Protein AF-A0A538KF46-F1 (afdb_monomer_lite)

Foldseek 3Di:
DPAFDPLLVLLVQLVVLLVQLLVLLVVEDVSLVSNQVSLLSNLVSLVVSCVPPVVPDDDDDLLSLLSPVLCQQCVVPSVQQWDADPPANSRIAGAAPVSTHDHDDPPPDSPSNNVSNNPPGHRHHPSVSSVVVSVVSVVVDPPVSD

Secondary structure (DSSP, 8-state):
--PPPHHHHHHHHHHHHHHHHHHHHHT-GGGHHHHHHHHHHHHHHHHHHIIIIIHHHSPPPHHHHHHHHHHHHHTT-GGGTEEE-TTSGGGEEEPPGGGSPPPPBTB---HHHHHHIIIIITTSBHHHHHHHHHHHHHHTS-GGG-

Structure (mmCIF, N/CA/C/O backbone):
data_AF-A0A538KF46-F1
#
_entry.id   AF-A0A538KF46-F1
#
loop_
_atom_site.group_PDB
_atom_site.id
_atom_site.type_symbol
_atom_site.label_atom_id
_atom_site.label_alt_id
_atom_site.label_comp_id
_atom_site.label_asym_id
_atom_site.label_entity_id
_atom_site.label_seq_id
_atom_site.pdbx_PDB_ins_code
_atom_site.Cartn_x
_atom_site.Cartn_y
_atom_site.Cartn_z
_atom_site.occupancy
_atom_site.B_iso_or_equiv
_atom_site.auth_seq_id
_atom_site.auth_comp_id
_atom_site.auth_asym_id
_atom_site.auth_atom_id
_atom_site.pdbx_PDB_model_num
ATOM 1 N N . MET A 1 1 ? 16.420 23.025 -19.962 1.00 40.59 1 MET A N 1
ATOM 2 C CA . MET A 1 1 ? 15.465 22.696 -18.890 1.00 40.59 1 MET A CA 1
ATOM 3 C C . MET A 1 1 ? 15.017 21.277 -19.176 1.00 40.59 1 MET A C 1
ATOM 5 O O . MET A 1 1 ? 14.237 21.082 -20.098 1.00 40.59 1 MET A O 1
ATOM 9 N N . PHE A 1 2 ? 15.644 20.287 -18.541 1.00 46.22 2 PHE A N 1
ATOM 10 C CA . PHE A 1 2 ? 15.145 18.916 -18.619 1.00 46.22 2 PHE A CA 1
ATOM 11 C C . PHE A 1 2 ? 13.902 18.897 -17.727 1.00 46.22 2 PHE A C 1
ATOM 13 O O . PHE A 1 2 ? 14.005 19.184 -16.539 1.00 46.22 2 PHE A O 1
ATOM 20 N N . GLY A 1 3 ? 12.723 18.793 -18.343 1.00 55.66 3 GLY A N 1
ATOM 21 C CA . GLY A 1 3 ? 11.462 18.701 -17.612 1.00 55.66 3 GLY A CA 1
ATOM 22 C C . GLY A 1 3 ? 11.363 17.357 -16.899 1.00 55.66 3 GLY A C 1
ATOM 23 O O . GLY A 1 3 ? 12.068 16.421 -17.271 1.00 55.66 3 GLY A O 1
ATOM 24 N N . ALA A 1 4 ? 10.485 17.277 -15.902 1.00 63.56 4 ALA A N 1
ATOM 25 C CA . ALA A 1 4 ? 10.230 16.044 -15.172 1.00 63.56 4 ALA A CA 1
ATOM 26 C C . ALA A 1 4 ? 9.951 14.872 -16.133 1.00 63.56 4 ALA A C 1
ATOM 28 O O . ALA A 1 4 ? 9.232 15.012 -17.130 1.00 63.56 4 ALA A O 1
ATOM 29 N N . THR A 1 5 ? 10.585 13.737 -15.857 1.00 73.44 5 THR A N 1
ATOM 30 C CA . THR A 1 5 ? 10.445 12.508 -16.635 1.00 73.44 5 THR A CA 1
ATOM 31 C C . THR A 1 5 ? 9.118 11.797 -16.328 1.00 73.44 5 THR A C 1
ATOM 33 O O . THR A 1 5 ? 8.550 11.968 -15.250 1.00 73.44 5 THR A O 1
ATOM 36 N N . PRO A 1 6 ? 8.609 10.930 -17.227 1.00 76.94 6 PRO A N 1
ATOM 37 C CA . PRO A 1 6 ? 7.429 10.118 -16.924 1.00 76.94 6 PRO A CA 1
ATOM 38 C C . PRO A 1 6 ? 7.558 9.304 -15.626 1.00 76.94 6 PRO A C 1
ATOM 40 O O . PRO A 1 6 ? 6.557 9.067 -14.961 1.00 76.94 6 PRO A O 1
ATOM 43 N N . GLY A 1 7 ? 8.778 8.907 -15.241 1.00 79.56 7 GLY A N 1
ATOM 44 C CA . GLY A 1 7 ? 9.038 8.224 -13.973 1.00 79.56 7 GLY A CA 1
ATOM 45 C C . GLY A 1 7 ? 8.834 9.112 -12.754 1.00 79.56 7 GLY A C 1
ATOM 46 O O . GLY A 1 7 ? 8.152 8.700 -11.817 1.00 79.56 7 GLY A O 1
ATOM 47 N N . SER A 1 8 ? 9.362 10.341 -12.772 1.00 83.56 8 SER A N 1
ATOM 48 C CA . SER A 1 8 ? 9.168 11.263 -11.652 1.00 83.56 8 SER A CA 1
ATOM 49 C C . SER A 1 8 ? 7.699 11.626 -11.464 1.00 83.56 8 SER A C 1
ATOM 51 O O . SER A 1 8 ? 7.242 11.653 -10.328 1.00 83.56 8 SER A O 1
ATOM 53 N N . TRP A 1 9 ? 6.908 11.761 -12.534 1.00 87.62 9 TRP A N 1
ATOM 54 C CA . TRP A 1 9 ? 5.452 11.965 -12.418 1.00 87.62 9 TRP A CA 1
ATOM 55 C C . TRP A 1 9 ? 4.734 10.820 -11.691 1.00 87.62 9 TRP A C 1
ATOM 57 O O . TRP A 1 9 ? 3.823 11.065 -10.902 1.00 87.62 9 TRP A O 1
ATOM 67 N N . LEU A 1 10 ? 5.142 9.571 -11.931 1.00 89.12 10 LEU A N 1
ATOM 68 C CA . LEU A 1 10 ? 4.572 8.412 -11.239 1.00 89.12 10 LEU A CA 1
ATOM 69 C C . LEU A 1 10 ? 4.990 8.368 -9.761 1.00 8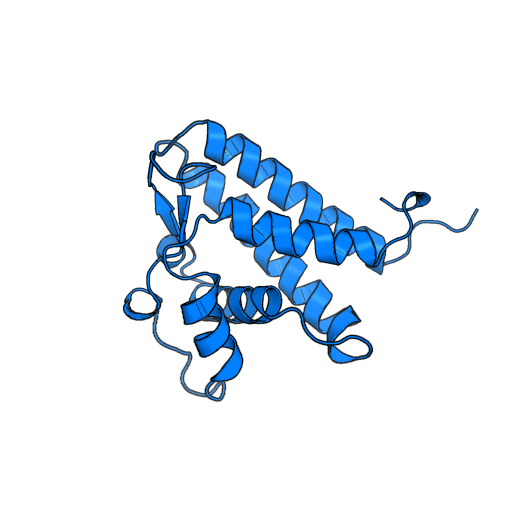9.12 10 LEU A C 1
ATOM 71 O O . LEU A 1 10 ? 4.167 8.044 -8.904 1.00 89.12 10 LEU A O 1
ATOM 75 N N . VAL A 1 11 ? 6.244 8.723 -9.453 1.00 90.69 11 VAL A N 1
ATOM 76 C CA . VAL A 1 11 ? 6.725 8.843 -8.065 1.00 90.69 11 VAL A CA 1
ATOM 77 C C . VAL A 1 11 ? 5.978 9.947 -7.320 1.00 90.69 11 VAL A C 1
ATOM 79 O O . VAL A 1 11 ? 5.541 9.716 -6.194 1.00 90.69 11 VAL A O 1
ATOM 82 N N . HIS A 1 12 ? 5.748 11.096 -7.959 1.00 92.25 12 HIS A N 1
ATOM 83 C CA . HIS A 1 12 ? 4.901 12.171 -7.432 1.00 92.25 12 HIS A CA 1
ATOM 84 C C . HIS A 1 12 ? 3.495 11.680 -7.095 1.00 92.25 12 HIS A C 1
ATOM 86 O O . HIS A 1 12 ? 3.033 11.876 -5.975 1.00 92.25 12 HIS A O 1
ATOM 92 N N . GLY A 1 13 ? 2.850 10.956 -8.015 1.00 94.62 13 GLY A N 1
ATOM 93 C CA . GLY A 1 13 ? 1.526 10.379 -7.767 1.00 94.62 13 GLY A CA 1
ATOM 94 C C . GLY A 1 13 ? 1.497 9.460 -6.540 1.00 94.62 13 GLY A C 1
ATOM 95 O O . GLY A 1 13 ? 0.577 9.546 -5.722 1.00 94.62 13 GLY A O 1
ATOM 96 N N . TYR A 1 14 ? 2.522 8.615 -6.368 1.00 95.38 14 TYR A N 1
ATOM 97 C CA . TYR A 1 14 ? 2.655 7.776 -5.175 1.00 95.38 14 TYR A CA 1
ATOM 98 C C . TYR A 1 14 ? 2.806 8.616 -3.901 1.00 95.38 14 TYR A C 1
ATOM 100 O O . TYR A 1 14 ? 2.069 8.406 -2.940 1.00 95.38 14 TYR A O 1
ATOM 108 N N . VAL A 1 15 ? 3.728 9.581 -3.903 1.00 95.69 15 VAL A N 1
ATOM 109 C CA . VAL A 1 15 ? 4.002 10.476 -2.770 1.00 95.69 15 VAL A CA 1
ATOM 110 C C . VAL A 1 15 ? 2.741 11.225 -2.332 1.00 95.69 15 VAL A C 1
ATOM 112 O O . VAL A 1 15 ? 2.392 11.203 -1.154 1.00 95.69 15 VAL A O 1
ATOM 115 N N . GLU A 1 16 ? 2.016 11.841 -3.267 1.00 97.06 16 GLU A N 1
ATOM 116 C CA . GLU A 1 16 ? 0.786 12.583 -2.968 1.00 97.06 16 GLU A CA 1
ATOM 117 C C . GLU A 1 16 ? -0.330 11.678 -2.427 1.00 97.06 16 GLU A C 1
ATOM 119 O O . GLU A 1 16 ? -1.163 12.104 -1.623 1.00 97.06 16 GLU A O 1
ATOM 124 N N . ALA A 1 17 ? -0.381 10.419 -2.868 1.00 97.56 17 ALA A N 1
ATOM 125 C CA . ALA A 1 17 ? -1.313 9.440 -2.322 1.00 97.56 17 ALA A CA 1
ATOM 126 C C . ALA A 1 17 ? -0.938 9.036 -0.884 1.00 97.56 17 ALA A C 1
ATOM 128 O O . ALA A 1 17 ? -1.823 8.948 -0.032 1.00 97.56 17 ALA A O 1
ATOM 129 N N . VAL A 1 18 ? 0.354 8.848 -0.586 1.00 97.06 18 VAL A N 1
ATOM 130 C CA . VAL A 1 18 ? 0.832 8.557 0.778 1.00 97.06 18 VAL A CA 1
ATOM 131 C C . VAL A 1 18 ? 0.588 9.736 1.721 1.00 97.06 18 VAL A C 1
ATOM 133 O O . VAL A 1 18 ? 0.136 9.514 2.844 1.00 97.06 18 VAL A O 1
ATOM 136 N N . GLU A 1 19 ? 0.803 10.975 1.273 1.00 96.62 19 GLU A N 1
ATOM 137 C CA . GLU A 1 19 ? 0.503 12.168 2.074 1.00 96.62 19 GLU A CA 1
ATOM 138 C C . GLU A 1 19 ? -0.985 12.234 2.432 1.00 96.62 19 GLU A C 1
ATOM 140 O O . GLU A 1 19 ? -1.339 12.289 3.609 1.00 96.62 19 GLU A O 1
ATOM 145 N N . ARG A 1 20 ? -1.874 12.102 1.437 1.00 95.81 20 ARG A N 1
ATOM 146 C CA . ARG A 1 20 ? -3.322 12.065 1.689 1.00 95.81 20 ARG A CA 1
ATOM 147 C C . ARG A 1 20 ? -3.710 10.924 2.625 1.00 95.81 20 ARG A C 1
ATOM 149 O O . ARG A 1 20 ? -4.566 11.110 3.484 1.00 95.81 20 ARG A O 1
ATOM 156 N N . PHE A 1 21 ? -3.083 9.751 2.503 1.00 95.06 21 PHE A N 1
ATOM 157 C CA . PHE A 1 21 ? -3.315 8.656 3.447 1.00 95.06 21 PHE A CA 1
ATOM 158 C C . PHE A 1 21 ? -2.919 9.062 4.869 1.00 95.06 21 PHE A C 1
ATOM 160 O O . PHE A 1 21 ? -3.712 8.874 5.789 1.00 95.06 21 PHE A O 1
ATOM 167 N N . ARG A 1 22 ? -1.725 9.641 5.054 1.00 94.62 22 ARG A N 1
ATOM 168 C CA . ARG A 1 22 ? -1.213 10.093 6.356 1.00 94.62 22 ARG A CA 1
ATOM 169 C C . ARG A 1 22 ? -2.150 11.111 7.004 1.00 94.62 22 ARG A C 1
ATOM 171 O O . ARG A 1 22 ? -2.485 10.961 8.179 1.00 94.62 22 ARG A O 1
ATOM 178 N N . GLU A 1 23 ? -2.599 12.103 6.242 1.00 93.50 23 GLU A N 1
ATOM 179 C CA . GLU A 1 23 ? -3.530 13.133 6.707 1.00 93.50 23 GLU A CA 1
ATOM 180 C C . GLU A 1 23 ? -4.859 12.527 7.173 1.00 93.50 23 GLU A C 1
ATOM 182 O O . GLU A 1 23 ? -5.301 12.795 8.290 1.00 93.50 23 GLU A O 1
ATOM 187 N N . GLN A 1 24 ? -5.476 11.661 6.360 1.00 92.06 24 GLN A N 1
ATOM 188 C CA . GLN A 1 24 ? -6.757 11.034 6.710 1.00 92.06 24 GLN A CA 1
ATOM 189 C C . GLN A 1 24 ? -6.619 10.048 7.873 1.00 92.06 24 GLN A C 1
ATOM 191 O O . GLN A 1 24 ? -7.491 9.969 8.741 1.00 92.06 24 GLN A O 1
ATOM 196 N N . ALA A 1 25 ? -5.506 9.320 7.934 1.00 89.75 25 ALA A N 1
ATOM 197 C CA . ALA A 1 25 ? -5.196 8.397 9.014 1.00 89.75 25 ALA A CA 1
ATOM 198 C C . ALA A 1 25 ? -5.034 9.108 10.369 1.00 89.75 25 ALA A C 1
ATOM 200 O O . ALA A 1 25 ? -5.447 8.572 11.399 1.00 89.75 25 ALA A O 1
ATOM 201 N N . ALA A 1 26 ? -4.492 10.331 10.375 1.00 87.75 26 ALA A N 1
ATOM 202 C CA . ALA A 1 26 ? -4.339 11.142 11.581 1.00 87.75 26 ALA A CA 1
ATOM 203 C C . ALA A 1 26 ? -5.681 11.595 12.191 1.00 87.75 26 ALA A C 1
ATOM 205 O O . ALA A 1 26 ? -5.732 11.912 13.379 1.00 87.75 26 ALA A O 1
ATOM 206 N N . LEU A 1 27 ? -6.770 11.588 11.413 1.00 84.94 27 LEU A N 1
ATOM 207 C CA . LEU A 1 27 ? -8.117 11.929 11.887 1.00 84.94 27 LEU A CA 1
ATOM 208 C C . LEU A 1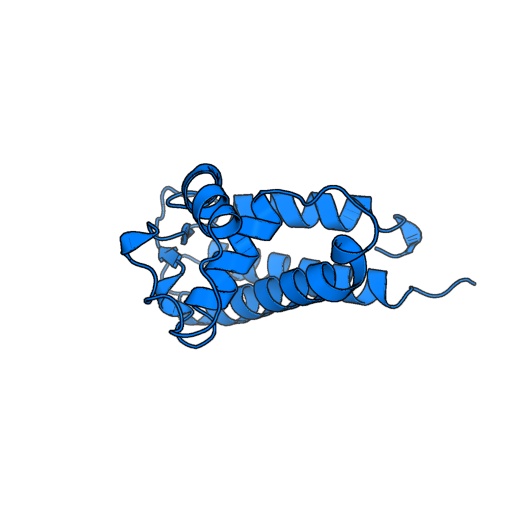 27 ? -8.791 10.793 12.686 1.00 84.94 27 LEU A C 1
ATOM 210 O O . LEU A 1 27 ? -9.824 11.023 13.312 1.00 84.94 27 LEU A O 1
ATOM 214 N N . GLY A 1 28 ? -8.197 9.593 12.722 1.00 72.75 28 GLY A N 1
ATOM 215 C CA . GLY A 1 28 ? -8.664 8.457 13.527 1.00 72.75 28 GLY A CA 1
ATOM 216 C C . GLY A 1 28 ? -9.634 7.508 12.809 1.00 72.75 28 GLY A C 1
ATOM 217 O O . GLY A 1 28 ? -9.972 7.691 11.648 1.00 72.75 28 GLY A O 1
ATOM 218 N N . ALA A 1 29 ? -10.080 6.454 13.504 1.00 65.31 29 ALA A N 1
ATOM 219 C CA . ALA A 1 29 ? -10.806 5.316 12.913 1.00 65.31 29 ALA A CA 1
ATOM 220 C C . ALA A 1 29 ? -12.138 5.672 12.216 1.00 65.31 29 ALA A C 1
ATOM 222 O O . ALA A 1 29 ? -12.575 4.943 11.323 1.00 65.31 29 ALA A O 1
ATOM 223 N N . ASP A 1 30 ? -12.757 6.799 12.575 1.00 68.81 30 ASP A N 1
ATOM 224 C CA . ASP A 1 30 ? -13.981 7.294 11.933 1.00 68.81 30 ASP A CA 1
ATOM 225 C C . ASP A 1 30 ? -13.747 7.739 10.474 1.00 68.81 30 ASP A C 1
ATOM 227 O O . ASP A 1 30 ? -14.699 7.868 9.702 1.00 68.81 30 ASP A O 1
ATOM 231 N N . SER A 1 31 ? -12.484 7.899 10.055 1.00 68.81 31 SER A N 1
ATOM 232 C CA . SER A 1 31 ? -12.092 8.232 8.683 1.00 68.81 31 SER A CA 1
ATOM 233 C C . SER A 1 31 ? -11.917 7.010 7.774 1.00 68.81 31 SER A C 1
ATOM 235 O O . SER A 1 31 ? -11.377 7.147 6.680 1.00 68.81 31 SER A O 1
ATOM 237 N N . ALA A 1 32 ? -12.396 5.816 8.163 1.00 75.31 32 ALA A N 1
ATOM 238 C CA . ALA A 1 32 ? -12.247 4.583 7.376 1.00 75.31 32 ALA A CA 1
ATOM 239 C C . ALA A 1 32 ? -12.561 4.779 5.881 1.00 75.31 32 ALA A C 1
ATOM 241 O O . ALA A 1 32 ? -11.807 4.351 5.015 1.00 75.31 32 ALA A O 1
ATOM 242 N N . ARG A 1 33 ? -13.651 5.490 5.569 1.00 83.62 33 ARG A N 1
ATOM 243 C CA . ARG A 1 33 ? -14.048 5.824 4.194 1.00 83.62 33 ARG A CA 1
ATOM 244 C C . ARG A 1 33 ? -13.019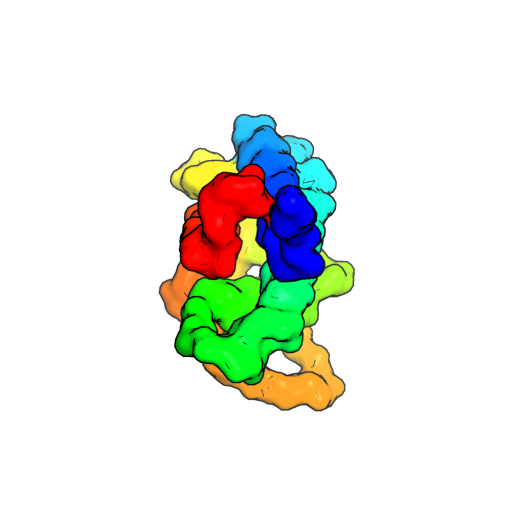 6.683 3.453 1.00 83.62 33 ARG A C 1
ATOM 246 O O . ARG A 1 33 ? -12.863 6.511 2.250 1.00 83.62 33 ARG A O 1
ATOM 253 N N . GLU A 1 34 ? -12.350 7.581 4.157 1.00 88.88 34 GLU A N 1
ATOM 254 C CA . GLU A 1 34 ? -11.430 8.573 3.602 1.00 88.88 34 GLU A CA 1
ATOM 255 C C . GLU A 1 34 ? -9.992 8.044 3.484 1.00 88.88 34 GLU A C 1
ATOM 257 O O . GLU A 1 34 ? -9.233 8.544 2.660 1.00 88.88 34 GLU A O 1
ATOM 262 N N . VAL A 1 35 ? -9.613 6.989 4.221 1.00 90.94 35 VAL A N 1
ATOM 263 C CA . VAL A 1 35 ? -8.284 6.353 4.084 1.00 90.94 35 VAL A CA 1
ATOM 264 C C . VAL A 1 35 ? -8.193 5.356 2.927 1.00 90.94 35 VAL A C 1
ATOM 266 O O . VAL A 1 35 ? -7.103 5.115 2.407 1.00 90.94 35 VAL A O 1
ATOM 269 N N . TYR A 1 36 ? -9.315 4.779 2.480 1.00 91.31 36 TYR A N 1
ATOM 270 C CA . TYR A 1 36 ? -9.298 3.799 1.387 1.00 91.31 36 TYR A CA 1
ATOM 271 C C . TYR A 1 36 ? -8.937 4.392 0.020 1.00 91.31 36 TYR A C 1
ATOM 273 O O . TYR A 1 36 ? -8.121 3.770 -0.659 1.00 91.31 36 TYR A O 1
ATOM 281 N N . PRO A 1 37 ? -9.488 5.543 -0.420 1.00 93.25 37 PRO A N 1
ATOM 282 C CA . PRO A 1 37 ? -9.103 6.146 -1.693 1.00 93.25 37 PRO A CA 1
ATOM 283 C C . PRO A 1 37 ? -7.594 6.419 -1.817 1.00 93.25 37 PRO A C 1
ATOM 285 O O . PRO A 1 37 ? -6.997 5.908 -2.765 1.00 93.25 37 PRO A O 1
ATOM 288 N N . PRO A 1 38 ? -6.923 7.110 -0.872 1.00 95.19 38 PRO A N 1
ATOM 289 C CA . PRO A 1 38 ? -5.489 7.346 -0.996 1.00 95.19 38 PRO A CA 1
ATOM 290 C C . PRO A 1 38 ? -4.665 6.055 -0.886 1.00 95.19 38 PRO A C 1
ATOM 292 O O . PRO A 1 38 ? -3.678 5.909 -1.602 1.00 95.19 38 PRO A O 1
ATOM 295 N N . LEU A 1 39 ? -5.092 5.067 -0.084 1.00 95.44 39 LEU A N 1
ATOM 296 C CA . LEU A 1 39 ? -4.446 3.750 -0.075 1.00 95.44 39 LEU A CA 1
ATOM 297 C C . LEU A 1 39 ? -4.562 3.049 -1.437 1.00 95.44 39 LEU A C 1
ATOM 299 O O . LEU A 1 39 ? -3.583 2.498 -1.936 1.00 95.44 39 LEU A O 1
ATOM 303 N N . PHE A 1 40 ? -5.752 3.062 -2.042 1.00 94.38 40 PHE A N 1
ATOM 304 C CA . PHE A 1 40 ? -5.981 2.487 -3.364 1.00 94.38 40 PHE A CA 1
ATOM 305 C C . PHE A 1 40 ? -5.057 3.130 -4.395 1.00 94.38 40 PHE A C 1
ATOM 307 O O . PHE A 1 40 ? -4.405 2.429 -5.168 1.00 94.38 40 PHE A O 1
ATOM 314 N N . GLU A 1 41 ? -4.985 4.458 -4.400 1.00 96.06 41 GLU A N 1
ATOM 315 C CA . GLU A 1 41 ? -4.125 5.208 -5.309 1.00 96.06 41 GLU A CA 1
ATOM 316 C C . GLU A 1 41 ? -2.648 4.859 -5.098 1.00 96.06 41 GLU A C 1
ATOM 318 O O . GLU A 1 41 ? -1.983 4.474 -6.059 1.00 96.06 41 GLU A O 1
ATOM 323 N N . ALA A 1 42 ? -2.156 4.872 -3.854 1.00 96.56 42 ALA A N 1
ATOM 324 C CA . ALA A 1 42 ? -0.773 4.519 -3.534 1.00 96.56 42 ALA A CA 1
ATOM 325 C C . ALA A 1 42 ? -0.409 3.107 -4.027 1.00 96.56 42 ALA A C 1
ATOM 327 O O . ALA A 1 42 ? 0.622 2.918 -4.672 1.00 96.56 42 ALA A O 1
ATOM 328 N N . LEU A 1 43 ? -1.276 2.113 -3.808 1.00 95.38 43 LEU A N 1
ATOM 329 C CA . LEU A 1 43 ? -1.047 0.743 -4.279 1.00 95.38 43 LEU A CA 1
ATOM 330 C C . LEU A 1 43 ? -1.015 0.632 -5.812 1.00 95.38 43 LEU A C 1
ATOM 332 O O . LEU A 1 43 ? -0.231 -0.149 -6.353 1.00 95.38 43 LEU A O 1
ATOM 336 N N . ASN A 1 44 ? -1.844 1.397 -6.529 1.00 93.88 44 ASN A N 1
ATOM 337 C CA . ASN A 1 44 ? -1.830 1.392 -7.994 1.00 93.88 44 ASN A CA 1
ATOM 338 C C . ASN A 1 44 ? -0.622 2.149 -8.565 1.00 93.88 44 ASN A C 1
ATOM 340 O O . ASN A 1 44 ? -0.052 1.694 -9.559 1.00 93.88 44 ASN A O 1
ATOM 344 N N . TRP A 1 45 ? -0.181 3.238 -7.929 1.00 94.69 45 TRP A N 1
ATOM 345 C CA . TRP A 1 45 ? 1.064 3.910 -8.305 1.00 94.69 45 TRP A CA 1
ATOM 346 C C . TRP A 1 45 ? 2.278 3.015 -8.066 1.00 94.69 45 TRP A C 1
ATOM 348 O O . TRP A 1 45 ? 3.092 2.853 -8.971 1.00 94.69 45 TRP A O 1
ATOM 358 N N . ALA A 1 46 ? 2.352 2.350 -6.908 1.00 92.31 46 ALA A N 1
ATOM 359 C CA . ALA A 1 46 ? 3.415 1.394 -6.605 1.00 92.31 46 ALA A CA 1
ATOM 360 C C . ALA A 1 46 ? 3.461 0.247 -7.624 1.00 92.31 46 ALA A C 1
ATOM 362 O O . ALA A 1 46 ? 4.531 -0.096 -8.123 1.00 92.31 46 ALA A O 1
ATOM 363 N N . HIS A 1 47 ? 2.301 -0.306 -7.989 1.00 89.88 47 HIS A N 1
ATOM 364 C CA . HIS A 1 47 ? 2.216 -1.334 -9.025 1.00 89.88 47 HIS A CA 1
ATOM 365 C C . HIS A 1 47 ? 2.662 -0.819 -10.404 1.00 89.88 47 HIS A C 1
ATOM 367 O O . HIS A 1 47 ? 3.419 -1.498 -11.094 1.00 89.88 47 HIS A O 1
ATOM 373 N N . SER A 1 48 ? 2.261 0.398 -10.782 1.00 89.19 48 SER A N 1
ATOM 374 C CA . SER A 1 48 ? 2.650 1.012 -12.060 1.00 89.19 48 SER A CA 1
ATOM 375 C C . SER A 1 48 ? 4.156 1.284 -12.132 1.00 89.19 48 SER A C 1
ATOM 377 O O . SER A 1 48 ? 4.786 1.026 -13.158 1.00 89.19 48 SER A O 1
ATOM 379 N N . LEU A 1 49 ? 4.758 1.763 -11.039 1.00 86.69 49 LEU A N 1
ATOM 380 C CA . LEU A 1 49 ? 6.206 1.955 -10.917 1.00 86.69 49 LEU A CA 1
ATOM 381 C C . LEU A 1 49 ? 6.954 0.618 -10.972 1.00 86.69 49 LEU A C 1
ATOM 383 O O . LEU A 1 49 ? 7.992 0.521 -11.626 1.00 86.69 49 LEU A O 1
ATOM 387 N N . TRP A 1 50 ? 6.409 -0.431 -10.350 1.00 81.06 50 TRP A N 1
ATOM 388 C CA . TRP A 1 50 ? 6.967 -1.780 -10.442 1.00 81.06 50 TRP A CA 1
ATOM 389 C C . TRP A 1 50 ? 6.995 -2.293 -11.891 1.00 81.06 50 TRP A C 1
ATOM 391 O O . TRP A 1 50 ? 8.053 -2.706 -12.376 1.00 81.06 50 TRP A O 1
ATOM 401 N N . ASP A 1 51 ? 5.864 -2.199 -12.599 1.00 78.12 51 ASP A N 1
ATOM 402 C CA . ASP A 1 51 ? 5.721 -2.671 -13.984 1.00 78.12 51 ASP A CA 1
ATOM 403 C C . ASP A 1 51 ? 6.623 -1.914 -14.969 1.00 78.12 51 ASP A C 1
ATOM 405 O O . ASP A 1 51 ? 7.160 -2.508 -15.909 1.00 78.12 51 ASP A O 1
ATOM 409 N N . THR A 1 52 ? 6.786 -0.604 -14.768 1.00 72.06 52 THR A N 1
ATOM 410 C CA . THR A 1 52 ? 7.501 0.272 -15.709 1.00 72.06 52 THR A CA 1
ATOM 411 C C . THR A 1 52 ? 8.994 0.416 -15.413 1.00 72.06 52 THR A C 1
ATOM 413 O O . THR A 1 52 ? 9.775 0.508 -16.359 1.00 72.06 52 THR A O 1
ATOM 416 N N . TRP A 1 53 ? 9.407 0.417 -14.140 1.00 68.81 53 TRP A N 1
ATOM 417 C CA . TRP A 1 53 ? 10.782 0.742 -13.732 1.00 68.81 53 TRP A CA 1
ATOM 418 C C . TRP A 1 53 ? 11.541 -0.464 -13.165 1.00 68.81 53 TRP A C 1
ATOM 420 O O . TRP A 1 53 ? 12.659 -0.762 -13.588 1.00 68.81 53 TRP A O 1
ATOM 430 N N . PHE A 1 54 ? 10.934 -1.210 -12.239 1.00 62.56 54 PHE A N 1
ATOM 431 C CA . PHE A 1 54 ? 11.649 -2.238 -11.470 1.00 62.56 54 PHE A CA 1
ATOM 432 C C . PHE A 1 54 ? 11.787 -3.574 -12.175 1.00 62.56 54 PHE A C 1
ATOM 434 O O . PHE A 1 54 ? 12.800 -4.250 -12.002 1.00 62.56 54 PHE A O 1
ATOM 441 N N . ARG A 1 55 ? 10.829 -3.943 -13.029 1.00 56.50 55 ARG A N 1
ATOM 442 C CA . ARG A 1 55 ? 10.916 -5.191 -13.799 1.00 56.50 55 ARG A CA 1
ATOM 443 C C . ARG A 1 55 ? 12.150 -5.255 -14.717 1.00 56.50 55 ARG A C 1
ATOM 445 O O . ARG A 1 55 ? 12.446 -6.320 -15.252 1.00 56.50 55 ARG A O 1
ATOM 452 N N . LEU A 1 56 ? 12.837 -4.130 -14.942 1.00 52.75 56 LEU A N 1
ATOM 453 C CA . LEU A 1 56 ? 13.859 -3.990 -15.976 1.00 52.75 56 LEU A CA 1
ATOM 454 C C . LEU A 1 56 ? 15.280 -3.694 -15.462 1.00 52.75 56 LEU A C 1
ATOM 456 O O . LEU A 1 56 ? 16.207 -3.937 -16.235 1.00 52.75 56 LEU A O 1
ATOM 460 N N . VAL A 1 57 ? 15.495 -3.173 -14.237 1.00 50.75 57 VAL A N 1
ATOM 461 C CA . VAL A 1 57 ? 16.817 -2.574 -13.905 1.00 50.75 57 VAL A CA 1
ATOM 462 C C . VAL A 1 57 ? 17.326 -2.696 -12.448 1.00 50.75 57 VAL A C 1
ATOM 464 O O . VAL A 1 57 ? 18.533 -2.595 -12.253 1.00 50.75 57 VAL A O 1
ATOM 467 N N . GLU A 1 58 ? 16.500 -2.961 -11.427 1.00 56.69 58 GLU A N 1
ATOM 468 C CA . GLU A 1 58 ? 16.906 -2.862 -10.000 1.00 56.69 58 GLU A CA 1
ATOM 469 C C . GLU A 1 58 ? 16.592 -4.142 -9.190 1.00 56.69 58 GLU A C 1
ATOM 471 O O . GLU A 1 58 ? 15.645 -4.864 -9.524 1.00 56.69 58 GLU A O 1
ATOM 476 N N . PRO A 1 59 ? 17.334 -4.449 -8.103 1.00 59.06 59 PRO A N 1
ATOM 477 C CA . PRO A 1 59 ? 16.921 -5.456 -7.127 1.00 59.06 59 PRO A CA 1
ATOM 478 C C . PRO A 1 59 ? 15.570 -5.061 -6.516 1.00 59.06 59 PRO A C 1
ATOM 480 O O . PRO A 1 59 ? 15.425 -3.966 -5.980 1.00 59.06 59 PRO A O 1
ATOM 483 N N . GLN A 1 60 ? 14.579 -5.948 -6.598 1.00 67.69 60 GLN A N 1
ATOM 484 C CA . GLN A 1 60 ? 13.226 -5.670 -6.110 1.00 67.69 60 GLN A CA 1
ATOM 485 C C . GLN A 1 60 ? 13.226 -5.444 -4.589 1.00 67.69 60 GLN A C 1
ATOM 487 O O . GLN A 1 60 ? 13.704 -6.291 -3.827 1.00 67.69 60 GLN A O 1
ATOM 492 N N . ASP A 1 61 ? 12.682 -4.308 -4.136 1.00 81.75 61 ASP A N 1
ATOM 493 C CA . ASP A 1 61 ? 12.419 -4.095 -2.712 1.00 81.75 61 ASP A CA 1
ATOM 494 C C . ASP A 1 61 ? 11.335 -5.078 -2.252 1.00 81.75 61 ASP A C 1
ATOM 496 O O . ASP A 1 61 ? 10.226 -5.123 -2.787 1.00 81.75 61 ASP A O 1
ATOM 500 N N . ARG A 1 62 ? 11.644 -5.864 -1.221 1.00 90.56 62 ARG A N 1
ATOM 501 C CA . ARG A 1 62 ? 10.736 -6.889 -0.689 1.00 90.56 62 ARG A CA 1
ATOM 502 C C . ARG A 1 62 ? 9.412 -6.303 -0.181 1.00 90.56 62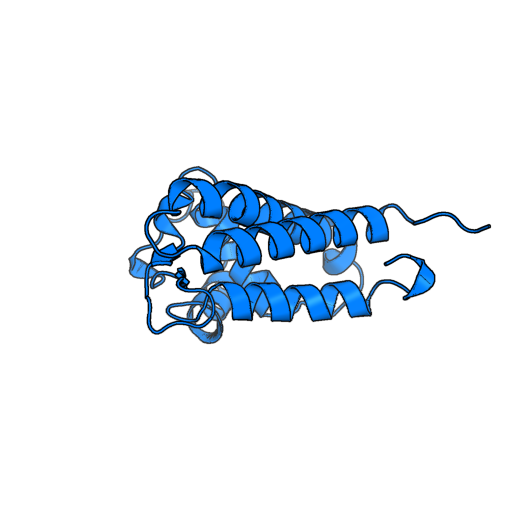 ARG A C 1
ATOM 504 O O . ARG A 1 62 ? 8.395 -6.991 -0.218 1.00 90.56 62 ARG A O 1
ATOM 511 N N . HIS A 1 63 ? 9.387 -5.052 0.282 1.00 92.56 63 HIS A N 1
ATOM 512 C CA . HIS A 1 63 ? 8.141 -4.380 0.664 1.00 92.56 63 HIS A CA 1
ATOM 513 C C . HIS A 1 63 ? 7.266 -4.110 -0.556 1.00 92.56 63 HIS A C 1
ATOM 515 O O . HIS A 1 63 ? 6.049 -4.253 -0.460 1.00 92.56 63 HIS A O 1
ATOM 521 N N . LEU A 1 64 ? 7.865 -3.783 -1.705 1.00 89.44 64 LEU A 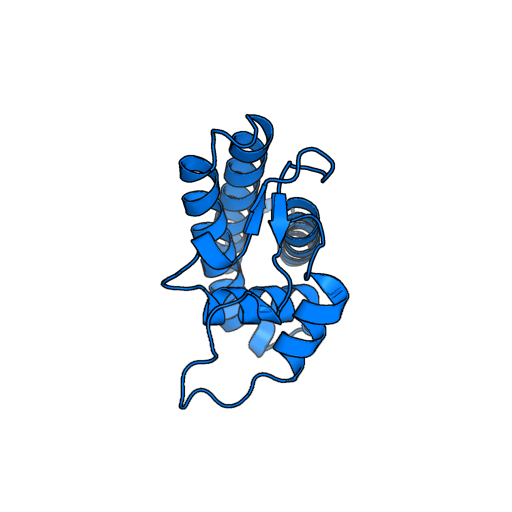N 1
ATOM 522 C CA . LEU A 1 64 ? 7.134 -3.568 -2.952 1.00 89.44 64 LEU A CA 1
ATOM 523 C C . LEU A 1 64 ? 6.466 -4.864 -3.434 1.00 89.44 64 LEU A C 1
ATOM 525 O O . LEU A 1 64 ? 5.298 -4.836 -3.821 1.00 89.44 64 LEU A O 1
ATOM 529 N N . ASP A 1 65 ? 7.145 -6.007 -3.310 1.00 89.12 65 ASP A N 1
ATOM 530 C CA . ASP A 1 65 ? 6.543 -7.323 -3.573 1.00 89.12 65 ASP A CA 1
ATOM 531 C C . ASP A 1 65 ? 5.372 -7.630 -2.633 1.00 89.12 65 ASP A C 1
ATOM 533 O O . ASP A 1 65 ? 4.322 -8.110 -3.067 1.00 89.12 65 ASP A O 1
ATOM 537 N N . GLY A 1 66 ? 5.526 -7.320 -1.342 1.00 92.75 66 GLY A N 1
ATOM 538 C CA . GLY A 1 66 ? 4.446 -7.454 -0.366 1.00 92.75 66 GLY A CA 1
ATOM 539 C C . GLY A 1 66 ? 3.244 -6.559 -0.694 1.00 92.75 66 GLY A C 1
ATOM 540 O O . GLY A 1 66 ? 2.099 -7.013 -0.614 1.00 92.75 66 GLY A O 1
ATOM 541 N N . LEU A 1 67 ? 3.488 -5.308 -1.103 1.00 93.19 67 LEU A N 1
ATOM 542 C CA . LEU A 1 67 ? 2.441 -4.374 -1.528 1.00 93.19 67 LEU A CA 1
ATOM 543 C C . LEU A 1 67 ? 1.732 -4.857 -2.797 1.00 93.19 67 LEU A C 1
ATOM 545 O O . LEU A 1 67 ? 0.505 -4.790 -2.870 1.00 93.19 67 LEU A O 1
ATOM 549 N N . ARG A 1 68 ? 2.475 -5.391 -3.774 1.00 90.06 68 ARG A N 1
ATOM 550 C CA . ARG A 1 68 ? 1.898 -5.986 -4.987 1.00 90.06 68 ARG A CA 1
ATOM 551 C C . ARG A 1 68 ? 0.979 -7.151 -4.633 1.00 90.06 68 ARG A C 1
ATOM 553 O O . ARG A 1 68 ? -0.149 -7.199 -5.120 1.00 90.06 68 ARG A O 1
ATOM 560 N N . HIS A 1 69 ? 1.419 -8.031 -3.733 1.00 91.31 69 HIS A N 1
ATOM 561 C CA . HIS A 1 69 ? 0.619 -9.167 -3.283 1.00 91.31 69 HIS A CA 1
ATOM 562 C C . HIS A 1 69 ? -0.718 -8.729 -2.666 1.00 91.31 69 HIS A C 1
ATOM 564 O O . HIS A 1 69 ? -1.776 -9.198 -3.088 1.00 91.31 69 HIS A O 1
ATOM 570 N N . VAL A 1 70 ? -0.705 -7.799 -1.700 1.00 92.75 70 VAL A N 1
ATOM 571 C CA . VAL A 1 70 ? -1.955 -7.326 -1.074 1.00 92.75 70 VAL A CA 1
ATOM 572 C C . VAL A 1 70 ? -2.821 -6.523 -2.043 1.00 92.75 70 VAL A C 1
ATOM 574 O O . VAL A 1 70 ? -4.042 -6.669 -2.020 1.00 92.75 70 VAL A O 1
ATOM 577 N N . ARG A 1 71 ? -2.222 -5.730 -2.942 1.00 92.75 71 ARG A N 1
ATOM 578 C CA . ARG A 1 71 ? -2.948 -5.018 -4.002 1.00 92.75 71 ARG A CA 1
ATOM 579 C C . ARG A 1 71 ? -3.707 -5.991 -4.887 1.00 92.75 71 ARG A C 1
ATOM 581 O O . ARG A 1 71 ? -4.880 -5.759 -5.158 1.00 92.75 71 ARG A O 1
ATOM 588 N N . ASP A 1 72 ? -3.057 -7.060 -5.336 1.00 89.69 72 ASP A N 1
ATOM 589 C CA . ASP A 1 72 ? -3.676 -8.043 -6.223 1.00 89.69 72 ASP A CA 1
ATOM 590 C C . ASP A 1 72 ? -4.788 -8.820 -5.514 1.00 89.69 72 ASP A C 1
ATOM 592 O O . ASP A 1 72 ? -5.868 -8.975 -6.076 1.00 89.69 72 ASP A O 1
ATOM 596 N N . ARG A 1 73 ? -4.576 -9.219 -4.253 1.00 89.19 73 ARG A N 1
ATOM 597 C CA . ARG A 1 73 ? -5.593 -9.900 -3.426 1.00 89.19 73 ARG A CA 1
ATOM 598 C C . ARG A 1 73 ? -6.806 -9.015 -3.132 1.00 89.19 73 ARG A C 1
ATOM 600 O O . ARG A 1 73 ? -7.925 -9.508 -3.046 1.00 89.19 73 ARG A O 1
ATOM 607 N N . CYS A 1 74 ? -6.592 -7.714 -2.952 1.00 89.75 74 CYS A N 1
ATOM 608 C CA . CYS A 1 74 ? -7.611 -6.798 -2.442 1.00 89.75 74 CYS A CA 1
ATOM 609 C C . CYS A 1 74 ? -8.091 -5.766 -3.471 1.00 89.75 74 CYS A C 1
ATOM 611 O O . CYS A 1 74 ? -8.821 -4.856 -3.088 1.00 89.75 74 CYS A O 1
ATOM 613 N N . HIS A 1 75 ? -7.738 -5.873 -4.757 1.00 84.88 75 HIS A N 1
ATOM 614 C CA . HIS A 1 75 ? -8.018 -4.824 -5.751 1.00 84.88 75 HIS A CA 1
ATOM 615 C C . HIS A 1 75 ? -9.500 -4.407 -5.798 1.00 84.88 75 HIS A C 1
ATOM 617 O O . HIS A 1 75 ? -9.813 -3.219 -5.832 1.00 84.88 75 HIS A O 1
ATOM 623 N N . HIS A 1 76 ? -10.412 -5.380 -5.731 1.00 84.38 76 HIS A N 1
ATOM 624 C CA . HIS A 1 76 ? -11.861 -5.145 -5.688 1.00 84.38 76 HIS A CA 1
ATOM 625 C C . HIS A 1 76 ? -12.443 -5.121 -4.266 1.00 84.38 76 HIS A C 1
ATOM 627 O O . HIS A 1 76 ? -13.632 -4.868 -4.085 1.00 84.38 76 HIS A O 1
ATOM 633 N N . GLN A 1 77 ? -11.625 -5.412 -3.255 1.00 86.06 77 GLN A N 1
ATOM 634 C CA . GLN A 1 77 ? -12.038 -5.632 -1.869 1.00 86.06 77 GLN A CA 1
ATOM 635 C C . GLN A 1 77 ? -11.070 -4.950 -0.894 1.00 86.06 77 GLN A C 1
ATOM 637 O O . GLN A 1 77 ? -10.672 -5.534 0.111 1.00 86.06 77 GLN A O 1
ATOM 642 N N . LEU A 1 78 ? -10.680 -3.701 -1.176 1.00 83.94 78 LEU A N 1
ATOM 643 C CA . LEU A 1 78 ? -9.609 -3.019 -0.437 1.00 83.94 78 LEU A CA 1
ATOM 644 C C . LEU A 1 78 ? -9.893 -2.881 1.066 1.00 83.94 78 LEU A C 1
ATOM 646 O O . LEU A 1 78 ? -8.968 -2.897 1.872 1.00 83.94 78 LEU A O 1
ATOM 650 N N . ALA A 1 79 ? -11.170 -2.861 1.455 1.00 80.94 79 ALA A N 1
ATOM 651 C CA . ALA A 1 79 ? -11.597 -2.918 2.853 1.00 80.94 79 ALA A CA 1
ATOM 652 C C . ALA A 1 79 ? -11.094 -4.155 3.624 1.00 80.94 79 ALA A C 1
ATOM 654 O O . ALA A 1 79 ? -11.071 -4.154 4.848 1.00 80.94 79 ALA A O 1
ATOM 655 N N . SER A 1 80 ? -10.669 -5.205 2.920 1.00 85.62 80 SER A N 1
ATOM 656 C CA . SER A 1 80 ? -10.080 -6.414 3.506 1.00 85.62 80 SER A CA 1
ATOM 657 C C . SER A 1 80 ? -8.558 -6.333 3.667 1.00 85.62 80 SER A C 1
ATOM 659 O O . SER A 1 80 ? -7.953 -7.291 4.136 1.00 85.62 80 SER A O 1
ATOM 661 N N . ALA A 1 81 ? -7.912 -5.226 3.276 1.00 92.00 81 ALA A N 1
ATOM 662 C CA . ALA A 1 81 ? -6.457 -5.076 3.358 1.00 92.00 81 ALA A CA 1
ATOM 663 C C . ALA A 1 81 ? -5.975 -4.546 4.716 1.00 92.00 81 ALA A C 1
ATOM 665 O O . ALA A 1 81 ? -4.908 -4.956 5.182 1.00 92.00 81 ALA A O 1
ATOM 666 N N . ILE A 1 82 ? -6.747 -3.656 5.354 1.00 94.38 82 ILE A N 1
ATOM 667 C CA . ILE A 1 82 ? -6.333 -2.925 6.560 1.00 94.38 82 ILE A CA 1
ATOM 668 C C . ILE A 1 82 ? -7.434 -2.862 7.624 1.00 94.38 82 ILE A C 1
ATOM 670 O O . ILE A 1 82 ? -8.619 -2.922 7.305 1.00 94.38 82 ILE A O 1
ATOM 674 N N . TYR A 1 83 ? -7.044 -2.691 8.886 1.00 93.19 83 TYR A N 1
ATOM 675 C CA . TYR A 1 83 ? -7.957 -2.471 10.010 1.00 93.19 83 TYR A CA 1
ATOM 676 C C . TYR A 1 83 ? -7.481 -1.331 10.913 1.00 93.19 83 TYR A C 1
ATOM 678 O O . TYR A 1 83 ? -6.270 -1.092 11.000 1.00 93.19 83 TYR A O 1
ATOM 686 N N . PRO A 1 84 ? -8.411 -0.624 11.585 1.00 92.62 84 PRO A N 1
ATOM 687 C CA . PRO A 1 84 ? -8.043 0.445 12.498 1.00 92.62 84 PRO A CA 1
ATOM 688 C C . PRO A 1 84 ? -7.402 -0.133 13.765 1.00 92.62 84 PRO A C 1
ATOM 690 O O . PRO A 1 84 ? -7.923 -1.067 14.375 1.00 92.62 84 PRO A O 1
ATOM 693 N N . ASP A 1 85 ? -6.285 0.454 14.181 1.00 92.50 85 ASP A N 1
ATOM 694 C CA . ASP A 1 85 ? -5.624 0.202 15.459 1.00 92.50 85 ASP A CA 1
ATOM 695 C C . ASP A 1 85 ? -5.007 1.506 15.978 1.00 92.50 85 ASP A C 1
ATOM 697 O O . ASP A 1 85 ? -3.979 1.965 15.481 1.00 92.50 85 ASP A O 1
ATOM 701 N N . ALA A 1 86 ? -5.614 2.081 17.018 1.00 88.38 86 ALA A N 1
ATOM 702 C CA . ALA A 1 86 ? -5.168 3.333 17.625 1.00 88.38 86 ALA A CA 1
ATOM 703 C C . ALA A 1 86 ? -3.757 3.258 18.243 1.00 88.38 86 ALA A C 1
ATOM 705 O O . ALA A 1 86 ? -3.144 4.297 18.478 1.00 88.38 86 ALA A O 1
ATOM 706 N N . ALA A 1 87 ? -3.232 2.057 18.512 1.00 89.81 87 ALA A N 1
ATOM 707 C CA . ALA A 1 87 ? -1.869 1.870 19.006 1.00 89.81 87 ALA A CA 1
ATOM 708 C C . ALA A 1 87 ? -0.818 1.825 17.881 1.00 89.81 87 ALA A C 1
ATOM 710 O O . ALA A 1 87 ? 0.383 1.859 18.160 1.00 89.81 87 ALA A O 1
ATOM 711 N N . ALA A 1 88 ? -1.233 1.710 16.617 1.00 89.69 88 ALA A N 1
ATOM 712 C CA . ALA A 1 88 ? -0.322 1.717 15.483 1.00 89.69 88 ALA A CA 1
ATOM 713 C C . ALA A 1 88 ? 0.045 3.159 15.084 1.00 89.69 88 ALA A C 1
ATOM 715 O O . ALA A 1 88 ? -0.832 4.025 15.044 1.00 89.69 88 ALA A O 1
ATOM 716 N N . PRO A 1 89 ? 1.311 3.439 14.722 1.00 86.62 89 PRO A N 1
ATOM 717 C CA . PRO A 1 89 ? 1.661 4.655 13.998 1.00 86.62 89 PRO A CA 1
ATOM 718 C C . PRO A 1 89 ? 0.762 4.838 12.773 1.00 86.62 89 PRO A C 1
ATOM 720 O O . PRO A 1 89 ? 0.629 3.934 11.947 1.00 86.62 89 PRO A O 1
ATOM 723 N N . GLY A 1 90 ? 0.110 5.997 12.685 1.00 87.44 90 GLY A N 1
ATOM 724 C CA . GLY A 1 90 ? -0.870 6.261 11.637 1.00 87.44 90 GLY A CA 1
ATOM 725 C C . GLY A 1 90 ? -2.156 5.440 11.762 1.00 87.44 90 GLY A C 1
ATOM 726 O O . GLY A 1 90 ? -2.823 5.272 10.762 1.00 87.44 90 GLY A O 1
ATOM 727 N N . GLY A 1 91 ? -2.511 4.889 12.927 1.00 91.62 91 GLY A N 1
ATOM 728 C CA . GLY A 1 91 ? -3.865 4.404 13.237 1.00 91.62 91 GLY A CA 1
ATOM 729 C C . GLY A 1 91 ? -4.367 3.162 12.488 1.00 91.62 91 GLY A C 1
ATOM 730 O O . GLY A 1 91 ? -5.504 2.748 12.715 1.00 91.62 91 GLY A O 1
ATOM 731 N N . TRP A 1 92 ? -3.559 2.562 11.609 1.00 94.31 92 TRP A N 1
ATOM 732 C CA . TRP A 1 92 ? -3.974 1.473 10.721 1.00 94.31 92 TRP A CA 1
ATOM 733 C C . TRP A 1 92 ? -2.906 0.390 10.614 1.00 94.31 92 TRP A C 1
ATOM 735 O O . TRP A 1 92 ? -1.711 0.678 10.507 1.00 94.31 92 TRP A O 1
ATOM 745 N N . ARG A 1 93 ? -3.343 -0.871 10.572 1.00 96.12 93 ARG A N 1
ATOM 746 C CA . ARG A 1 93 ? -2.485 -2.036 10.315 1.00 96.12 93 ARG A CA 1
ATOM 747 C C . ARG A 1 93 ? -2.965 -2.830 9.118 1.00 96.12 93 ARG A C 1
ATOM 749 O O . ARG A 1 93 ? -4.159 -2.884 8.841 1.00 96.12 93 ARG A O 1
ATOM 756 N N . TRP A 1 94 ? -2.032 -3.509 8.465 1.00 97.00 94 TRP A N 1
ATOM 757 C CA . TRP A 1 94 ? -2.359 -4.560 7.511 1.00 97.00 94 TRP A CA 1
ATOM 758 C C . TRP A 1 94 ? -2.977 -5.756 8.226 1.00 97.00 94 TRP A C 1
ATOM 760 O O . TRP A 1 94 ? -2.489 -6.175 9.279 1.00 97.00 94 TRP A O 1
ATOM 770 N N . TYR A 1 95 ? -4.003 -6.360 7.634 1.00 96.69 95 TYR A N 1
ATOM 771 C CA . TYR A 1 95 ? -4.526 -7.632 8.121 1.00 96.69 95 TYR A CA 1
ATOM 772 C C . TYR A 1 95 ? -3.476 -8.761 8.076 1.00 96.69 95 TYR A C 1
ATOM 774 O O . TYR A 1 95 ? -2.432 -8.673 7.436 1.00 96.69 95 TYR A O 1
ATOM 782 N N . ALA A 1 96 ? -3.744 -9.861 8.780 1.00 95.19 96 ALA A N 1
ATOM 783 C CA . ALA A 1 96 ? -2.980 -11.090 8.583 1.00 95.19 96 ALA A CA 1
ATOM 784 C C . ALA A 1 96 ? -3.312 -11.709 7.213 1.00 95.19 96 ALA A C 1
ATOM 786 O O . ALA A 1 96 ? -4.446 -11.602 6.747 1.00 95.19 96 ALA A O 1
ATOM 787 N N . ILE A 1 97 ? -2.368 -12.436 6.603 1.00 91.12 97 ILE A N 1
ATOM 788 C CA . ILE A 1 97 ? -2.547 -13.033 5.264 1.00 91.12 97 ILE A CA 1
ATOM 789 C C . ILE A 1 97 ? -3.803 -13.914 5.150 1.00 91.12 97 ILE A C 1
ATOM 791 O O . ILE A 1 97 ? -4.494 -13.879 4.132 1.00 91.12 97 ILE A O 1
ATOM 795 N N . GLY A 1 98 ? -4.142 -14.642 6.221 1.00 90.25 98 GLY A N 1
ATOM 796 C CA . GLY A 1 98 ? -5.334 -15.494 6.292 1.00 90.25 98 GLY A CA 1
ATOM 797 C C . GLY A 1 98 ? -6.666 -14.736 6.315 1.00 90.25 98 GLY A C 1
ATOM 798 O O . GLY A 1 98 ? -7.708 -15.363 6.175 1.00 90.25 98 GLY A O 1
ATOM 799 N N . HIS A 1 99 ? -6.641 -13.413 6.488 1.00 92.31 99 HIS A N 1
ATOM 800 C CA . HIS A 1 99 ? -7.821 -12.549 6.416 1.00 92.31 99 HIS A CA 1
ATOM 801 C C . HIS A 1 99 ? -8.001 -11.913 5.030 1.00 92.31 99 HIS A C 1
ATOM 803 O O . HIS A 1 99 ? -9.080 -11.413 4.725 1.00 92.31 99 HIS A O 1
ATOM 809 N N . LEU A 1 100 ? -6.956 -11.912 4.192 1.00 91.62 100 LEU A N 1
ATOM 810 C CA . LEU A 1 100 ? -7.060 -11.357 2.846 1.00 91.62 100 LEU A CA 1
ATOM 811 C C . LEU A 1 100 ? -7.976 -12.244 1.967 1.00 91.62 100 LEU A C 1
ATOM 813 O O . LEU A 1 100 ? -8.025 -13.466 2.172 1.00 91.62 100 LEU A O 1
ATOM 817 N N . PRO A 1 101 ? -8.658 -11.674 0.958 1.00 90.19 101 PRO A N 1
ATOM 818 C CA . PRO A 1 101 ? -9.487 -12.429 0.013 1.00 90.19 101 PRO A CA 1
ATOM 819 C C . PRO A 1 101 ? -8.692 -13.507 -0.721 1.00 90.19 101 PRO A C 1
ATOM 821 O O . PRO A 1 101 ? -7.524 -13.256 -0.977 1.00 90.19 101 PRO A O 1
ATOM 824 N N . PRO A 1 102 ? -9.264 -14.669 -1.088 1.00 86.00 102 PRO A N 1
ATOM 825 C CA . PRO A 1 102 ? -8.539 -15.756 -1.756 1.00 86.00 102 PRO A CA 1
ATOM 826 C C . PRO A 1 102 ? -7.790 -15.297 -3.021 1.00 86.00 102 PRO A C 1
ATOM 828 O O . PRO A 1 102 ? -8.160 -14.316 -3.653 1.00 86.00 102 PRO A O 1
ATOM 831 N N . GLU A 1 103 ? -6.720 -16.011 -3.389 1.00 82.50 103 GLU A N 1
ATOM 832 C CA . GLU A 1 103 ? -6.005 -15.737 -4.643 1.00 82.50 103 GLU A CA 1
ATOM 833 C C . GLU A 1 103 ? -6.919 -16.019 -5.843 1.00 82.50 103 GLU A C 1
ATOM 835 O O . GLU A 1 103 ? -7.682 -16.990 -5.830 1.00 82.50 103 GLU A O 1
ATOM 840 N N . ASP A 1 104 ? -6.812 -15.197 -6.888 1.00 73.69 104 ASP A N 1
ATOM 841 C CA . ASP A 1 104 ? -7.536 -15.418 -8.137 1.00 73.69 104 ASP A CA 1
ATOM 842 C C . ASP A 1 104 ? -7.095 -16.730 -8.791 1.00 73.69 104 ASP A C 1
ATOM 844 O O . ASP A 1 104 ? -5.923 -16.937 -9.121 1.00 73.69 104 ASP A O 1
ATOM 848 N N . VAL A 1 105 ? -8.066 -17.610 -9.032 1.00 64.44 105 VAL A N 1
ATOM 849 C CA . VAL A 1 105 ? -7.842 -18.918 -9.648 1.00 64.44 105 VAL A CA 1
ATOM 850 C C . VAL A 1 105 ? -7.348 -18.717 -11.087 1.00 64.44 105 VAL A C 1
ATOM 852 O O . VAL A 1 105 ? -8.134 -18.435 -11.987 1.00 64.44 105 VAL A O 1
ATOM 855 N N . GLY A 1 106 ? -6.037 -18.846 -11.312 1.00 64.56 106 GLY A N 1
ATOM 856 C CA . GLY A 1 106 ? -5.412 -18.756 -12.641 1.00 64.56 106 GLY A CA 1
ATOM 857 C C . GLY A 1 106 ? -4.273 -17.741 -12.764 1.00 64.56 106 GLY A C 1
ATOM 858 O O . GLY A 1 106 ? -3.457 -17.866 -13.678 1.00 64.56 106 GLY A O 1
ATOM 859 N N . ARG A 1 107 ? -4.141 -16.792 -11.827 1.00 62.56 107 ARG A N 1
ATOM 860 C CA . ARG A 1 107 ? -2.867 -16.091 -11.607 1.00 62.56 107 ARG A CA 1
ATOM 861 C C . ARG A 1 107 ? -2.007 -17.033 -10.770 1.00 62.56 107 ARG A C 1
ATOM 863 O O . ARG A 1 107 ? -2.409 -17.401 -9.675 1.00 62.56 107 ARG A O 1
ATOM 870 N N . GLY A 1 108 ? -0.889 -17.517 -11.311 1.00 61.84 108 GLY A N 1
ATOM 871 C CA . GLY A 1 108 ? -0.011 -18.450 -10.594 1.00 61.84 108 GLY A CA 1
ATOM 872 C C . GLY A 1 108 ? 0.327 -17.972 -9.174 1.00 61.84 108 GLY A C 1
ATOM 873 O O . GLY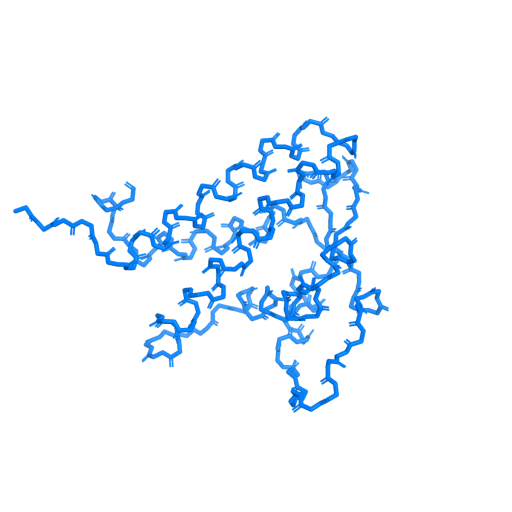 A 1 108 ? 0.306 -16.777 -8.897 1.00 61.84 108 GLY A O 1
ATOM 874 N N . HIS A 1 109 ? 0.639 -18.907 -8.275 1.00 69.00 109 HIS A N 1
ATOM 875 C CA . HIS A 1 109 ? 0.910 -18.586 -6.872 1.00 69.00 109 HIS A CA 1
ATOM 876 C C . HIS A 1 109 ? 2.130 -17.667 -6.731 1.00 69.00 109 HIS A C 1
ATOM 878 O O . HIS A 1 109 ? 3.270 -18.104 -6.927 1.00 69.00 109 HIS A O 1
ATOM 884 N N . ASP A 1 110 ? 1.895 -16.418 -6.337 1.00 81.31 110 ASP A N 1
ATOM 885 C CA . ASP A 1 110 ? 2.931 -15.437 -6.017 1.00 81.31 110 ASP A CA 1
ATOM 886 C C . ASP A 1 110 ? 3.541 -15.731 -4.641 1.00 81.31 110 ASP A C 1
ATOM 888 O O . ASP A 1 110 ? 3.284 -15.058 -3.643 1.00 81.31 110 ASP A O 1
ATOM 892 N N . ARG A 1 111 ? 4.328 -16.810 -4.575 1.00 86.69 111 ARG A N 1
ATOM 893 C CA . ARG A 1 111 ? 4.909 -17.306 -3.319 1.00 86.69 111 ARG A CA 1
ATOM 894 C C . ARG A 1 111 ? 5.851 -16.297 -2.673 1.00 86.69 111 ARG A C 1
ATOM 896 O O . ARG A 1 111 ? 5.931 -16.249 -1.448 1.00 86.69 111 ARG A O 1
ATOM 903 N N . GLU A 1 112 ? 6.572 -15.525 -3.481 1.00 88.12 112 GLU A N 1
ATOM 904 C CA . GLU A 1 112 ? 7.517 -14.525 -2.989 1.00 88.12 112 GLU A CA 1
ATOM 905 C C . GLU A 1 112 ? 6.791 -13.297 -2.442 1.00 88.12 112 GLU A C 1
ATOM 907 O O . GLU A 1 112 ? 7.052 -12.914 -1.303 1.00 88.12 112 GLU A O 1
ATOM 912 N N . GLY A 1 113 ? 5.796 -12.769 -3.164 1.00 90.38 113 GLY A N 1
ATOM 913 C CA . GLY A 1 113 ? 4.933 -11.703 -2.655 1.00 90.38 113 GLY A CA 1
ATOM 914 C C . GLY A 1 113 ? 4.182 -12.113 -1.385 1.00 90.38 113 GLY A C 1
ATOM 915 O O . GLY A 1 113 ? 4.169 -11.363 -0.411 1.00 90.38 113 GLY A O 1
ATOM 916 N N . ALA A 1 114 ? 3.646 -13.337 -1.332 1.00 91.81 114 ALA A N 1
ATOM 917 C CA . ALA A 1 114 ? 2.975 -13.869 -0.143 1.00 91.81 114 ALA A CA 1
ATOM 918 C C . ALA A 1 114 ? 3.923 -13.994 1.065 1.00 91.81 114 ALA A C 1
ATOM 920 O O . ALA A 1 114 ? 3.556 -13.648 2.195 1.00 91.81 114 ALA A O 1
ATOM 921 N N . LYS A 1 115 ? 5.156 -14.466 0.836 1.00 94.12 115 LYS A N 1
ATOM 922 C CA . LYS A 1 115 ? 6.200 -14.542 1.865 1.00 94.12 115 LYS A CA 1
ATOM 923 C C . LYS A 1 115 ? 6.576 -13.146 2.360 1.00 94.12 115 LYS A C 1
ATOM 925 O O . LYS A 1 115 ? 6.544 -12.905 3.564 1.00 94.12 115 LYS A O 1
ATOM 930 N N . ASN A 1 116 ? 6.888 -12.231 1.447 1.00 94.75 116 ASN A N 1
ATOM 931 C CA . ASN A 1 116 ? 7.288 -10.869 1.783 1.00 94.75 116 ASN A CA 1
ATOM 932 C C . ASN A 1 116 ? 6.164 -10.114 2.505 1.00 94.75 116 ASN A C 1
ATOM 934 O O . ASN A 1 116 ? 6.425 -9.465 3.514 1.00 94.75 116 ASN A O 1
ATOM 938 N N . TYR A 1 117 ? 4.907 -10.275 2.077 1.00 95.62 117 TYR A N 1
ATOM 939 C CA . TYR A 1 117 ? 3.753 -9.742 2.800 1.00 95.62 117 TYR A CA 1
ATOM 940 C C . TYR A 1 117 ? 3.691 -10.285 4.231 1.00 95.62 117 TYR A C 1
ATOM 942 O O . TYR A 1 117 ? 3.583 -9.514 5.181 1.00 95.62 117 TYR A O 1
ATOM 950 N N . SER A 1 118 ? 3.803 -11.604 4.400 1.00 95.81 118 SER A N 1
ATOM 951 C CA . SER A 1 118 ? 3.709 -12.246 5.717 1.00 95.81 118 SER A CA 1
ATOM 952 C C . SER A 1 118 ? 4.835 -11.830 6.669 1.00 95.81 118 SER A C 1
ATOM 954 O O . SER A 1 118 ? 4.598 -11.678 7.863 1.00 95.81 118 SER A O 1
ATOM 956 N N . GLU A 1 119 ? 6.054 -11.654 6.158 1.00 96.06 119 GLU A N 1
ATOM 957 C CA . GLU A 1 119 ? 7.230 -11.316 6.967 1.00 96.06 119 GLU A CA 1
ATOM 958 C C . GLU A 1 119 ? 7.328 -9.817 7.287 1.00 96.06 119 GLU A C 1
ATOM 960 O O . GLU A 1 119 ? 7.775 -9.454 8.379 1.00 96.06 119 GLU A O 1
ATOM 965 N N . LEU A 1 120 ? 6.940 -8.952 6.344 1.00 96.69 120 LEU A N 1
ATOM 966 C CA . LEU A 1 120 ? 7.252 -7.520 6.391 1.00 96.69 120 LEU A CA 1
ATOM 967 C C . LEU A 1 120 ? 6.030 -6.619 6.585 1.00 96.69 120 LEU A C 1
ATOM 969 O O . LEU A 1 120 ? 6.187 -5.525 7.116 1.00 96.69 120 LEU A O 1
ATOM 973 N N . LEU A 1 121 ? 4.835 -7.039 6.159 1.00 97.44 121 LEU A N 1
ATOM 974 C CA . LEU A 1 121 ? 3.642 -6.182 6.142 1.00 97.44 121 LEU A CA 1
ATOM 975 C C . LEU A 1 121 ? 2.565 -6.662 7.110 1.00 97.44 121 LEU A C 1
ATOM 977 O O . LEU A 1 121 ? 1.986 -5.850 7.824 1.00 97.44 121 LEU A O 1
ATOM 981 N N . ALA A 1 122 ? 2.277 -7.962 7.149 1.00 96.88 122 ALA A N 1
ATOM 982 C CA . ALA A 1 122 ? 1.172 -8.512 7.924 1.00 96.88 122 ALA A CA 1
ATOM 983 C C . ALA A 1 122 ? 1.227 -8.042 9.386 1.00 96.88 122 ALA A C 1
ATOM 985 O O . ALA A 1 122 ? 2.248 -8.174 10.063 1.00 96.88 122 ALA A O 1
ATOM 986 N N . GLN A 1 123 ? 0.114 -7.479 9.869 1.00 96.62 123 GLN A N 1
ATOM 987 C CA . GLN A 1 123 ? -0.025 -6.914 11.218 1.00 96.62 123 GLN A CA 1
ATOM 988 C C . GLN A 1 123 ? 0.931 -5.751 11.542 1.00 96.62 123 GLN A C 1
ATOM 990 O O . GLN A 1 123 ? 0.996 -5.316 12.694 1.00 96.62 123 GLN A O 1
ATOM 995 N N . ARG A 1 124 ? 1.663 -5.208 10.565 1.00 97.12 124 ARG A N 1
ATOM 996 C CA . ARG A 1 124 ? 2.492 -4.005 10.720 1.00 97.12 124 ARG A CA 1
ATOM 997 C C . ARG A 1 124 ? 1.687 -2.741 10.412 1.00 97.12 124 ARG A C 1
ATOM 999 O O . ARG A 1 124 ? 0.658 -2.826 9.734 1.00 97.12 124 ARG A O 1
ATOM 1006 N N . PRO A 1 125 ? 2.125 -1.577 10.921 1.00 96.69 125 PRO A N 1
ATOM 1007 C CA . PRO A 1 125 ? 1.521 -0.299 10.574 1.00 96.69 125 PRO A CA 1
ATOM 1008 C C . PRO A 1 125 ? 1.548 -0.058 9.060 1.00 96.69 125 PRO A C 1
ATOM 1010 O O . PRO A 1 125 ? 2.572 -0.254 8.403 1.00 96.69 125 PRO A O 1
ATOM 1013 N N . VAL A 1 126 ? 0.417 0.385 8.508 1.00 96.19 126 VAL A N 1
ATOM 1014 C CA . VAL A 1 126 ? 0.273 0.639 7.064 1.00 96.19 126 VAL A CA 1
ATOM 1015 C C . VAL A 1 126 ? 1.200 1.763 6.627 1.00 96.19 126 VAL A C 1
ATOM 1017 O O . VAL A 1 126 ? 1.955 1.607 5.669 1.00 96.19 126 VAL A O 1
ATOM 1020 N N . LEU A 1 127 ? 1.178 2.868 7.376 1.00 95.38 127 LEU A N 1
ATOM 1021 C CA . LEU A 1 127 ? 1.949 4.067 7.066 1.00 95.38 127 LEU A CA 1
ATOM 1022 C C . LEU A 1 127 ? 3.456 3.777 6.996 1.00 95.38 127 LEU A C 1
ATOM 1024 O O . LEU A 1 127 ? 4.111 4.202 6.054 1.00 95.38 127 LEU A O 1
ATOM 1028 N N . GLU A 1 128 ? 3.982 2.970 7.921 1.00 95.56 128 GLU A N 1
ATOM 1029 C CA . GLU A 1 128 ? 5.397 2.576 7.931 1.00 95.56 128 GLU A CA 1
ATOM 1030 C C . GLU A 1 128 ? 5.801 1.862 6.631 1.00 95.56 128 GLU A C 1
ATOM 1032 O O . GLU A 1 128 ? 6.844 2.161 6.052 1.00 95.56 128 GLU A O 1
ATOM 1037 N N . THR A 1 129 ? 4.955 0.952 6.134 1.00 95.50 129 THR A N 1
ATOM 1038 C CA . THR A 1 129 ? 5.208 0.257 4.861 1.00 95.50 129 THR A CA 1
ATOM 1039 C C . THR A 1 129 ? 5.219 1.238 3.691 1.00 95.50 129 THR A C 1
ATOM 1041 O O . THR A 1 129 ? 6.115 1.183 2.847 1.00 95.50 129 THR A O 1
ATOM 1044 N N . LEU A 1 130 ? 4.231 2.137 3.642 1.00 96.06 130 LEU A N 1
ATOM 1045 C CA . LEU A 1 130 ? 4.110 3.114 2.565 1.00 96.06 130 LEU A CA 1
ATOM 1046 C C . LEU A 1 130 ? 5.316 4.060 2.526 1.00 96.06 130 LEU A C 1
ATOM 1048 O O . LEU A 1 130 ? 5.832 4.328 1.444 1.00 96.06 130 LEU A O 1
ATOM 1052 N N . GLU A 1 131 ? 5.808 4.493 3.687 1.00 95.38 131 GLU A N 1
ATOM 1053 C CA . GLU A 1 131 ? 6.969 5.379 3.824 1.00 95.38 131 GLU A CA 1
ATOM 1054 C C . GLU A 1 131 ? 8.298 4.690 3.489 1.00 95.38 131 GLU A C 1
ATOM 1056 O O . GLU A 1 131 ? 9.206 5.322 2.947 1.00 95.38 131 GLU A O 1
ATOM 1061 N N . ILE A 1 132 ? 8.440 3.389 3.777 1.00 94.12 132 ILE A N 1
ATOM 1062 C CA . ILE A 1 132 ? 9.606 2.608 3.331 1.00 94.12 132 ILE A CA 1
ATOM 1063 C C . ILE A 1 132 ? 9.686 2.620 1.802 1.00 94.12 132 ILE A C 1
ATOM 1065 O O . ILE A 1 132 ? 10.736 2.946 1.245 1.00 94.12 132 ILE A O 1
ATOM 1069 N N . VAL A 1 133 ? 8.569 2.325 1.136 1.00 92.38 133 VAL A N 1
ATOM 1070 C CA . VAL A 1 133 ? 8.489 2.313 -0.329 1.00 92.38 133 VAL A CA 1
ATOM 1071 C C . VAL A 1 133 ? 8.600 3.728 -0.906 1.00 92.38 133 VAL A C 1
ATOM 1073 O O . VAL A 1 133 ? 9.260 3.913 -1.925 1.00 92.38 133 VAL A O 1
ATOM 1076 N N . GLU A 1 134 ? 8.070 4.748 -0.222 1.00 93.38 134 GLU A N 1
ATOM 1077 C CA . GLU A 1 134 ? 8.247 6.158 -0.596 1.00 93.38 134 GLU A CA 1
ATOM 1078 C C . GLU A 1 134 ? 9.728 6.545 -0.635 1.00 93.38 134 GLU A C 1
ATOM 1080 O O . GLU A 1 134 ? 10.198 7.085 -1.636 1.00 93.38 134 GLU A O 1
ATOM 1085 N N . ARG A 1 135 ? 10.489 6.234 0.425 1.00 91.38 135 ARG A N 1
ATOM 1086 C CA . ARG A 1 135 ? 11.936 6.501 0.465 1.00 91.38 135 ARG A CA 1
ATOM 1087 C C . ARG A 1 135 ? 12.667 5.796 -0.668 1.00 91.38 135 ARG A C 1
ATOM 1089 O O . ARG A 1 135 ? 13.571 6.381 -1.260 1.00 91.38 135 ARG A O 1
ATOM 1096 N N . HIS A 1 136 ? 12.272 4.561 -0.969 1.00 87.44 136 HIS A N 1
ATOM 1097 C CA . HIS A 1 136 ? 12.854 3.817 -2.073 1.00 87.44 136 HIS A CA 1
ATOM 1098 C C . HIS A 1 136 ? 12.573 4.499 -3.419 1.00 87.44 136 HIS A C 1
ATOM 1100 O O . HIS A 1 136 ? 13.512 4.785 -4.156 1.00 87.44 136 HIS A O 1
ATOM 1106 N N . PHE A 1 137 ? 11.326 4.875 -3.708 1.00 87.44 137 PHE A N 1
ATOM 1107 C CA . PHE A 1 137 ? 10.982 5.590 -4.941 1.00 87.44 137 PHE A CA 1
ATOM 1108 C C . PHE A 1 137 ? 11.660 6.955 -5.058 1.00 87.44 137 PHE A C 1
ATOM 1110 O O . PHE A 1 137 ? 12.179 7.284 -6.123 1.00 87.44 137 PHE A O 1
ATOM 1117 N N . ARG A 1 138 ? 11.736 7.726 -3.968 1.00 87.50 138 ARG A N 1
ATOM 1118 C CA . ARG A 1 138 ? 12.462 9.003 -3.956 1.00 87.50 138 ARG A CA 1
ATOM 1119 C C . ARG A 1 138 ? 13.947 8.826 -4.253 1.00 87.50 138 ARG A C 1
ATOM 1121 O O . ARG A 1 138 ? 14.512 9.658 -4.941 1.00 87.50 138 ARG A O 1
ATOM 1128 N N . SER A 1 139 ? 14.573 7.732 -3.809 1.00 85.25 139 SER A N 1
ATOM 1129 C CA . SER A 1 139 ? 15.991 7.473 -4.111 1.00 85.25 139 SER A CA 1
ATOM 1130 C C . SER A 1 139 ? 16.285 7.226 -5.597 1.00 85.25 139 SER A C 1
ATOM 1132 O O . SER A 1 139 ? 17.439 7.322 -6.010 1.00 85.25 139 SER A O 1
ATOM 1134 N N . LEU A 1 140 ? 15.256 6.937 -6.400 1.00 78.25 140 LEU A N 1
ATOM 1135 C CA . LEU A 1 140 ? 15.381 6.704 -7.840 1.00 78.25 140 LEU A CA 1
ATOM 1136 C C . LEU A 1 140 ? 15.216 7.967 -8.684 1.00 78.25 140 LEU A C 1
ATOM 1138 O O . LEU A 1 140 ? 15.536 7.952 -9.874 1.00 78.25 140 LEU A O 1
ATOM 1142 N N . VAL A 1 141 ? 14.700 9.045 -8.095 1.00 80.19 141 VAL A N 1
ATOM 1143 C CA . VAL A 1 141 ? 14.401 10.292 -8.797 1.00 80.19 141 VAL A CA 1
ATOM 1144 C C . VAL A 1 141 ? 15.334 11.385 -8.280 1.00 80.19 141 VAL A C 1
ATOM 1146 O O . VAL A 1 141 ? 15.466 11.545 -7.069 1.00 80.19 141 VAL A O 1
ATOM 1149 N N . PRO A 1 142 ? 15.996 12.160 -9.155 1.00 77.50 142 PRO A N 1
ATOM 1150 C CA . PRO A 1 142 ? 16.801 13.291 -8.714 1.00 77.50 142 PRO A CA 1
ATOM 1151 C C . PRO A 1 142 ? 15.974 14.307 -7.911 1.00 77.50 142 PRO A C 1
ATOM 1153 O O . PRO A 1 142 ? 14.867 14.642 -8.318 1.00 77.50 142 PRO A O 1
ATOM 1156 N N . ASP A 1 143 ? 16.548 14.895 -6.856 1.00 75.94 143 ASP A N 1
ATOM 1157 C CA . ASP A 1 143 ? 15.849 15.856 -5.977 1.00 75.94 143 ASP A CA 1
ATOM 1158 C C . ASP A 1 143 ? 15.184 17.034 -6.713 1.00 75.94 143 ASP A C 1
ATOM 1160 O O . ASP A 1 143 ? 14.203 17.590 -6.239 1.00 75.94 143 ASP A O 1
ATOM 1164 N N . HIS A 1 144 ? 15.710 17.434 -7.874 1.00 75.62 144 HIS A N 1
ATOM 1165 C CA . HIS A 1 144 ? 15.161 18.536 -8.674 1.00 75.62 144 HIS A CA 1
ATOM 1166 C C . HIS A 1 144 ? 13.924 18.153 -9.506 1.00 75.62 144 HIS A C 1
ATOM 1168 O O . HIS A 1 144 ? 13.337 19.025 -10.148 1.00 75.62 144 HIS A O 1
ATOM 1174 N N . GLU A 1 145 ? 13.567 16.868 -9.538 1.00 73.50 145 GLU A N 1
ATOM 1175 C CA . GLU A 1 145 ? 12.361 16.332 -10.173 1.00 73.50 145 GLU A CA 1
ATOM 1176 C C . GLU A 1 145 ? 11.305 15.877 -9.149 1.00 73.50 145 GLU A C 1
ATOM 1178 O O . GLU A 1 145 ? 10.247 15.412 -9.571 1.00 73.50 145 GLU A O 1
ATOM 1183 N N . LEU A 1 146 ? 11.582 15.995 -7.843 1.00 66.38 146 LEU A N 1
ATOM 1184 C CA . LEU A 1 146 ? 10.695 15.646 -6.721 1.00 66.38 146 LEU A CA 1
ATOM 1185 C C . LEU A 1 146 ? 9.924 16.843 -6.150 1.00 66.38 146 LEU A C 1
ATOM 1187 O O . LEU A 1 146 ? 10.167 17.995 -6.569 1.00 66.38 146 LEU A O 1
#

Radius of gyration: 15.04 Å; chains: 1; bounding box: 31×42×38 Å

Sequence (146 aa):
MFGATPGSWLVHGYVEAVERFREQAALGADSAREVYPPLFEALNWAHSLWDTWFRLVEPQDRHLDGLRHVRDRCHHQLASAIYPDAAAPGGWRWYAIGHLPPEDVGRGHDREGAKNYSELLAQRPVLETLEIVERHFRSLVPDHEL

pLDDT: mean 85.59, std 12.2, range [40.59, 97.56]